Protein AF-A0A5E4NIL0-F1 (afdb_monomer)

Radius of gyration: 20.02 Å; Cα contacts (8 Å, |Δi|>4): 165; chains: 1; bounding box: 49×44×48 Å

Nearest PDB structures (foldseek):
  5hcw-assembly6_D  TM=6.477E-01  e=1.467E+00  Thermomonospora curvata DSM 43183
  1bh5-assembly1_B  TM=5.796E-01  e=1.210E+00  Homo sapiens
  6k1b-assembly1_B  TM=5.144E-01  e=1.779E+00  Homo sapiens
  7q2a-assembly1_C  TM=4.614E-01  e=2.023E+00  Rhodococcus jostii RHA1
  3hpv-as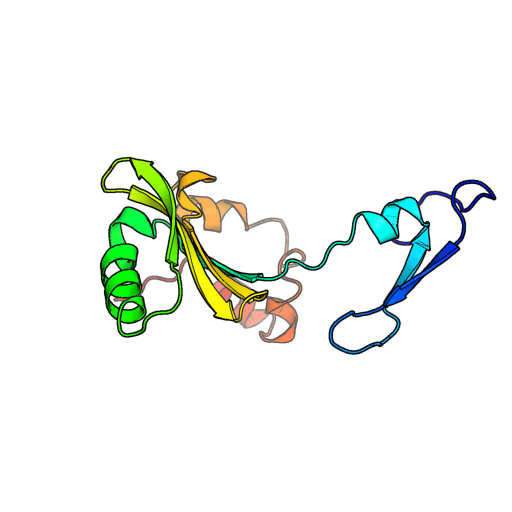sembly1_D  TM=4.562E-01  e=2.616E+00  Pseudomonas alkylphenolica

Organism: NCBI:txid506608

Solvent-accessible surface area (backbone atoms only — not comparable to full-atom values): 8692 Å² total; per-residue (Å²): 51,76,80,83,68,44,86,68,43,93,93,33,39,78,38,83,40,54,37,92,88,73,69,46,78,73,49,58,25,25,44,70,60,50,74,68,64,70,79,71,59,49,49,81,44,83,33,83,46,24,47,84,65,54,40,68,62,53,52,58,75,60,58,85,56,90,55,59,72,52,74,43,70,75,49,97,82,29,48,44,29,41,30,44,39,83,47,100,72,36,29,44,32,40,34,24,47,33,83,80,54,80,68,53,68,60,59,56,34,57,69,64,70,52,102,62,70,76,88,43,62,68,58,59,74,77,45,55,81,87,49,44,73,64,76,61,46,70,82,80,80,132

Foldseek 3Di:
DVPPPDDADPVFHWDFAADPVPRHTDDIDTPVVNVVPDDALEAEDEDAQCLPPPVVVVVVVLPPDPFDKDFAAPDPRGTQKIWTAPDPRHIYIYGHCCVVVVDDPQVVLVVCDDPDPVVVVVVVVPDDPVCSVVVSGDDDDD

Structure (mmCIF, N/CA/C/O backbone):
data_AF-A0A5E4NIL0-F1
#
_entry.id   AF-A0A5E4NIL0-F1
#
loop_
_atom_site.group_PDB
_atom_site.id
_atom_site.type_symbol
_atom_site.label_atom_id
_atom_site.label_alt_id
_atom_site.label_comp_id
_atom_site.label_asym_id
_atom_site.label_entity_id
_atom_site.label_seq_id
_atom_site.pdbx_PDB_ins_code
_atom_site.Cartn_x
_atom_site.Cartn_y
_atom_site.Cartn_z
_atom_site.occupancy
_atom_site.B_iso_or_equiv
_atom_site.auth_seq_id
_atom_site.auth_comp_id
_atom_site.auth_asym_id
_atom_site.auth_atom_id
_atom_site.pdbx_PDB_model_num
ATOM 1 N N . CYS A 1 1 ? 12.660 6.515 -21.975 1.00 94.75 1 CYS A N 1
ATOM 2 C CA . CYS A 1 1 ? 12.108 5.740 -20.840 1.00 94.75 1 CYS A CA 1
ATOM 3 C C . CYS A 1 1 ? 10.761 6.324 -20.418 1.00 94.75 1 CYS A C 1
ATOM 5 O O . CYS A 1 1 ? 10.697 7.517 -20.140 1.00 94.75 1 CYS A O 1
ATOM 7 N N . ASN A 1 2 ? 9.697 5.513 -20.350 1.00 92.50 2 ASN A N 1
ATOM 8 C CA . ASN A 1 2 ? 8.352 6.016 -20.028 1.00 92.50 2 ASN A CA 1
ATOM 9 C C . ASN A 1 2 ? 8.208 6.541 -18.586 1.00 92.50 2 ASN A C 1
ATOM 11 O O . ASN A 1 2 ? 7.388 7.434 -18.360 1.00 92.50 2 ASN A O 1
ATOM 15 N N . LEU A 1 3 ? 9.036 6.055 -17.650 1.00 93.19 3 LEU A N 1
ATOM 16 C CA . LEU A 1 3 ? 9.008 6.437 -16.235 1.00 93.19 3 LEU A CA 1
ATOM 17 C C . LEU A 1 3 ? 9.842 7.697 -15.941 1.00 93.19 3 LEU A C 1
ATOM 19 O O . LEU A 1 3 ? 9.282 8.731 -15.600 1.00 93.19 3 LEU A O 1
ATOM 23 N N . CYS A 1 4 ? 11.168 7.646 -16.116 1.00 94.62 4 CYS A N 1
ATOM 24 C CA . CYS A 1 4 ? 12.057 8.771 -15.780 1.00 94.62 4 CYS A CA 1
ATOM 25 C C . CYS A 1 4 ? 12.176 9.844 -16.872 1.00 94.62 4 CYS A C 1
ATOM 27 O O . CYS A 1 4 ? 12.920 10.803 -16.697 1.00 94.62 4 CYS A O 1
ATOM 29 N N . LYS A 1 5 ? 11.518 9.654 -18.023 1.00 95.00 5 LYS A N 1
ATOM 30 C CA . LYS A 1 5 ? 11.589 10.529 -19.210 1.00 95.00 5 LYS A CA 1
ATOM 31 C C . LYS A 1 5 ? 12.986 10.698 -19.837 1.00 95.00 5 LYS A C 1
ATOM 33 O O . LYS A 1 5 ? 13.104 11.367 -20.854 1.00 95.00 5 LYS A O 1
ATOM 38 N N . GLY A 1 6 ? 14.020 10.033 -19.317 1.00 93.94 6 GLY A N 1
ATOM 39 C CA . GLY A 1 6 ? 15.366 10.021 -19.897 1.00 93.94 6 GLY A CA 1
ATOM 40 C C . GLY A 1 6 ? 15.501 9.158 -21.160 1.00 93.94 6 GLY A C 1
ATOM 41 O O . GLY A 1 6 ? 14.676 8.270 -21.420 1.00 93.94 6 GLY A O 1
ATOM 42 N N . GLY A 1 7 ? 16.566 9.410 -21.928 1.00 95.00 7 GLY A N 1
ATOM 43 C CA . GLY A 1 7 ? 16.954 8.627 -23.107 1.00 95.00 7 GLY A CA 1
ATOM 44 C C . GLY A 1 7 ? 17.462 7.219 -22.769 1.00 95.00 7 GLY A C 1
ATOM 45 O O . GLY A 1 7 ? 17.700 6.887 -21.608 1.00 95.00 7 GLY A O 1
ATOM 46 N N . PHE A 1 8 ? 17.608 6.380 -23.795 1.00 97.06 8 PHE A N 1
ATOM 47 C CA . PHE A 1 8 ? 18.221 5.053 -23.680 1.00 97.06 8 PHE A CA 1
ATOM 48 C C . PHE A 1 8 ? 19.682 5.119 -24.127 1.00 97.06 8 PHE A C 1
ATOM 50 O O . PHE A 1 8 ? 20.000 5.841 -25.068 1.00 97.06 8 PHE A O 1
ATOM 57 N N . SER A 1 9 ? 20.560 4.359 -23.477 1.00 96.31 9 SER A N 1
ATOM 58 C CA . SER A 1 9 ? 21.986 4.286 -23.820 1.00 96.31 9 SER A CA 1
ATOM 59 C C . SER A 1 9 ? 22.487 2.845 -23.748 1.00 96.31 9 SER A C 1
ATOM 61 O O . SER A 1 9 ? 21.790 1.976 -23.228 1.00 96.31 9 SER A O 1
ATOM 63 N N . ALA A 1 10 ? 23.703 2.580 -24.233 1.00 96.19 10 ALA A N 1
ATOM 64 C CA . ALA A 1 10 ? 24.318 1.256 -24.109 1.00 96.19 10 ALA A CA 1
ATOM 65 C C . ALA A 1 10 ? 24.463 0.814 -22.637 1.00 96.19 10 ALA A C 1
ATOM 67 O O . ALA A 1 10 ? 24.230 -0.345 -22.317 1.00 96.19 10 ALA A O 1
ATOM 68 N N . ALA A 1 11 ? 24.767 1.754 -21.734 1.00 96.12 11 ALA A N 1
ATOM 69 C CA . ALA A 1 11 ? 24.858 1.494 -20.295 1.00 96.12 11 ALA A CA 1
ATOM 70 C C . ALA A 1 11 ? 23.485 1.331 -19.614 1.00 96.12 11 ALA A C 1
ATOM 72 O O . ALA A 1 11 ? 23.389 0.743 -18.539 1.00 96.12 11 ALA A O 1
ATOM 73 N N . ASN A 1 12 ? 22.414 1.858 -20.214 1.00 96.19 12 ASN A N 1
ATOM 74 C CA . ASN A 1 12 ? 21.058 1.764 -19.683 1.00 96.19 12 ASN A CA 1
ATOM 75 C C . ASN A 1 12 ? 20.060 1.463 -20.814 1.00 96.19 12 ASN A C 1
ATOM 77 O O . ASN A 1 12 ? 19.339 2.364 -21.275 1.00 96.19 12 ASN A O 1
ATOM 81 N N . PRO A 1 13 ? 20.056 0.210 -21.303 1.00 97.12 13 PRO A N 1
ATOM 82 C CA . PRO A 1 13 ? 19.319 -0.158 -22.499 1.00 97.12 13 PRO A CA 1
ATOM 83 C C . PRO A 1 13 ? 17.808 -0.119 -22.268 1.00 97.12 13 PRO A C 1
ATOM 85 O O . PRO A 1 13 ? 17.313 -0.119 -21.135 1.00 97.12 13 PRO A O 1
ATOM 88 N N . LYS A 1 14 ? 17.065 -0.094 -23.377 1.00 97.25 14 LYS A N 1
ATOM 89 C CA . LYS A 1 14 ? 15.611 -0.268 -23.360 1.00 97.25 14 LYS A CA 1
ATOM 90 C C . LYS A 1 14 ? 15.263 -1.705 -22.956 1.00 97.25 14 LYS A C 1
ATOM 92 O O . LYS A 1 14 ? 15.845 -2.649 -23.481 1.00 97.25 14 LYS A O 1
ATOM 97 N N . VAL A 1 15 ? 14.291 -1.857 -22.067 1.00 96.62 15 VAL A N 1
ATOM 98 C CA . VAL A 1 15 ? 13.757 -3.142 -21.602 1.00 96.62 15 VAL A CA 1
ATOM 99 C C . VAL A 1 15 ? 12.228 -3.118 -21.630 1.00 96.62 15 VAL A C 1
ATOM 101 O O . VAL A 1 15 ? 11.606 -2.054 -21.528 1.00 96.62 15 VAL A O 1
ATOM 104 N N . ALA A 1 16 ? 11.625 -4.291 -21.813 1.00 95.81 16 ALA A N 1
ATOM 105 C CA . ALA A 1 16 ? 10.179 -4.472 -21.824 1.00 95.81 16 ALA A CA 1
ATOM 106 C C . ALA A 1 16 ? 9.677 -4.797 -20.407 1.00 95.81 16 ALA A C 1
ATOM 108 O O . ALA A 1 16 ? 9.832 -5.922 -19.935 1.00 95.81 16 ALA A O 1
ATOM 109 N N . ASP A 1 17 ? 9.077 -3.807 -19.742 1.00 95.06 17 ASP A N 1
ATOM 110 C CA . ASP A 1 17 ? 8.385 -4.007 -18.465 1.00 95.06 17 ASP A CA 1
ATOM 111 C C . ASP A 1 17 ? 7.108 -4.822 -18.701 1.00 95.06 17 ASP A C 1
ATOM 113 O O . ASP A 1 17 ? 6.356 -4.572 -19.653 1.00 95.06 17 ASP A O 1
ATOM 117 N N . HIS A 1 18 ? 6.852 -5.791 -17.830 1.00 92.69 18 HIS A N 1
ATOM 118 C CA . HIS A 1 18 ? 5.696 -6.673 -17.917 1.00 92.69 18 HIS A CA 1
ATOM 119 C C . HIS A 1 18 ? 5.113 -6.953 -16.533 1.00 92.69 18 HIS A C 1
ATOM 121 O O . HIS A 1 18 ? 5.754 -6.822 -15.495 1.00 92.69 18 HIS A O 1
ATOM 127 N N . SER A 1 19 ? 3.842 -7.332 -16.509 1.00 88.19 19 SER A N 1
ATOM 128 C CA . SER A 1 19 ? 3.163 -7.700 -15.276 1.00 88.19 19 SER A CA 1
ATOM 129 C C . SER A 1 19 ? 3.628 -9.062 -14.778 1.00 88.19 19 SER A C 1
ATOM 131 O O . SER A 1 19 ? 3.348 -10.061 -15.428 1.00 88.19 19 SER A O 1
ATOM 133 N N . HIS A 1 20 ? 4.231 -9.133 -13.591 1.00 84.06 20 HIS A N 1
ATOM 134 C CA . HIS A 1 20 ? 4.616 -10.419 -12.987 1.00 84.06 20 HIS A CA 1
ATOM 135 C C . HIS A 1 20 ? 3.410 -11.306 -12.622 1.00 84.06 20 HIS A C 1
ATOM 137 O O . HIS A 1 20 ? 3.566 -12.507 -12.455 1.00 84.06 20 HIS A O 1
ATOM 143 N N . LEU A 1 21 ? 2.201 -10.732 -12.536 1.00 81.19 21 LEU A N 1
ATOM 144 C CA . LEU A 1 21 ? 0.969 -11.488 -12.280 1.00 81.19 21 LEU A CA 1
ATOM 145 C C . LEU A 1 21 ? 0.300 -12.019 -13.555 1.00 81.19 21 LEU A C 1
ATOM 147 O O . LEU A 1 21 ? -0.384 -13.031 -13.505 1.00 81.19 21 LEU A O 1
ATOM 151 N N . SER A 1 22 ? 0.435 -11.327 -14.691 1.00 89.12 22 SER A N 1
ATOM 152 C CA . SER A 1 22 ? -0.327 -11.652 -15.914 1.00 89.12 22 SER A CA 1
ATOM 153 C C . SER A 1 22 ? 0.527 -11.860 -17.161 1.00 89.12 22 SER A C 1
ATOM 155 O O . SER A 1 22 ? -0.017 -12.122 -18.229 1.00 89.12 22 SER A O 1
ATOM 157 N N . GLY A 1 23 ? 1.843 -11.670 -17.071 1.00 90.06 23 GLY A N 1
ATOM 158 C CA . GLY A 1 23 ? 2.793 -11.742 -18.185 1.00 90.06 23 GLY A CA 1
ATOM 159 C C . GLY A 1 23 ? 2.666 -10.623 -19.226 1.00 90.06 23 GLY A C 1
ATOM 160 O O . GLY A 1 23 ? 3.536 -10.475 -20.078 1.00 90.06 23 GLY A O 1
ATOM 161 N N . LYS A 1 24 ? 1.603 -9.809 -19.183 1.00 95.81 24 LYS A N 1
ATOM 162 C CA . LYS A 1 24 ? 1.327 -8.798 -20.212 1.00 95.81 24 LYS A CA 1
ATOM 163 C C . LYS A 1 24 ? 2.346 -7.663 -20.175 1.00 95.81 24 LYS A C 1
ATOM 165 O O . LYS A 1 24 ? 2.648 -7.132 -19.103 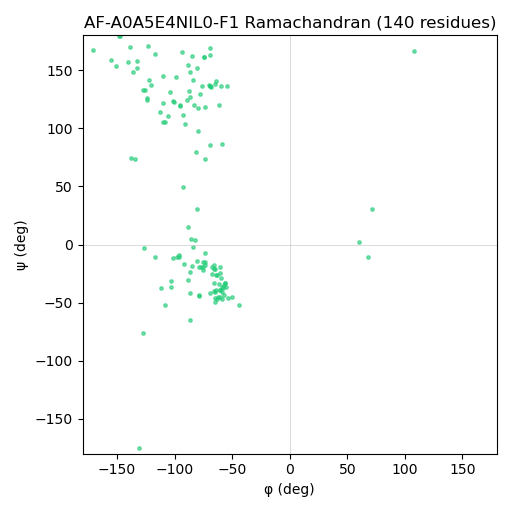1.00 95.81 24 LYS A O 1
ATOM 170 N N . PHE A 1 25 ? 2.804 -7.254 -21.357 1.00 95.38 25 PHE A N 1
ATOM 171 C CA . PHE A 1 25 ? 3.601 -6.045 -21.546 1.00 95.38 25 PHE A CA 1
ATOM 172 C C . PHE A 1 25 ? 2.875 -4.824 -20.971 1.00 95.38 25 PHE A C 1
ATOM 174 O O . PHE A 1 25 ? 1.671 -4.655 -21.171 1.00 95.38 25 PHE A O 1
ATOM 181 N N . ARG A 1 26 ? 3.617 -3.972 -20.263 1.00 93.50 26 ARG A N 1
ATOM 182 C CA . ARG A 1 26 ? 3.106 -2.733 -19.670 1.00 93.50 26 ARG A CA 1
ATOM 183 C C . ARG A 1 26 ? 3.637 -1.512 -20.405 1.00 93.50 26 ARG A C 1
ATOM 185 O O . ARG A 1 26 ? 2.860 -0.639 -20.781 1.00 93.50 26 ARG A O 1
ATOM 192 N N . GLN A 1 27 ? 4.955 -1.431 -20.582 1.00 94.88 27 GLN A N 1
ATOM 193 C CA . GLN A 1 27 ? 5.626 -0.252 -21.133 1.00 94.88 27 GLN A CA 1
ATOM 194 C C . GLN A 1 27 ? 7.109 -0.512 -21.436 1.00 94.88 27 GLN A C 1
ATOM 196 O O . GLN A 1 27 ? 7.705 -1.488 -20.988 1.00 94.88 27 GLN A O 1
ATOM 201 N N . THR A 1 28 ? 7.738 0.407 -22.171 1.00 96.31 28 THR A N 1
ATOM 202 C CA . THR A 1 28 ? 9.186 0.385 -22.414 1.00 96.31 28 THR A CA 1
ATOM 203 C C . THR A 1 28 ? 9.915 1.274 -21.407 1.00 96.31 28 THR A C 1
ATOM 205 O O . THR A 1 28 ? 9.723 2.497 -21.364 1.00 96.31 28 THR A O 1
ATOM 208 N N . LEU A 1 29 ? 10.800 0.672 -20.616 1.00 97.19 29 LEU A N 1
ATOM 209 C CA . LEU A 1 29 ? 11.591 1.352 -19.590 1.00 97.19 29 LEU A CA 1
ATOM 210 C C . LEU A 1 29 ? 13.081 1.263 -19.892 1.00 97.19 29 LEU A C 1
ATOM 212 O O . LEU A 1 29 ? 13.509 0.497 -20.749 1.00 97.19 29 LEU A O 1
ATOM 216 N N . CYS A 1 30 ? 13.880 2.099 -19.233 1.00 97.38 30 CYS A N 1
ATOM 217 C CA . CYS A 1 30 ? 15.314 1.851 -19.158 1.00 97.38 30 CYS A CA 1
ATOM 218 C C . CYS A 1 30 ? 15.577 0.809 -18.065 1.00 97.38 30 CYS A C 1
ATOM 220 O O . CYS A 1 30 ? 14.803 0.716 -17.105 1.00 97.38 30 CYS A O 1
ATOM 222 N N . ASN A 1 31 ? 16.654 0.040 -18.205 1.00 96.44 31 ASN A N 1
ATOM 223 C CA . ASN A 1 31 ? 16.997 -1.044 -17.287 1.00 96.44 31 ASN A CA 1
ATOM 224 C C . ASN A 1 31 ? 16.981 -0.605 -15.810 1.00 96.44 31 ASN A C 1
ATOM 226 O O . ASN A 1 31 ? 16.348 -1.245 -14.974 1.00 96.44 31 ASN A O 1
ATOM 230 N N . THR A 1 32 ? 17.571 0.553 -15.491 1.00 96.50 32 THR A N 1
ATOM 231 C CA . THR A 1 32 ? 17.577 1.097 -14.120 1.00 96.50 32 THR A CA 1
ATOM 232 C C . THR A 1 32 ? 16.172 1.338 -13.564 1.00 96.50 32 THR A C 1
ATOM 234 O O . THR A 1 32 ? 15.926 1.079 -12.390 1.00 96.50 32 THR A O 1
ATOM 237 N N . CYS A 1 33 ? 15.247 1.863 -14.374 1.00 95.50 33 CYS A N 1
ATOM 238 C CA . CYS A 1 33 ? 13.870 2.088 -13.931 1.00 95.50 33 CYS A CA 1
ATOM 239 C C . CYS A 1 33 ? 13.129 0.770 -13.723 1.00 95.50 33 CYS A C 1
ATOM 241 O O . CYS A 1 33 ? 12.425 0.640 -12.731 1.00 95.50 33 CYS A O 1
ATOM 243 N N . ASN A 1 34 ? 13.310 -0.193 -14.628 1.00 94.88 34 ASN A N 1
ATOM 244 C CA . ASN A 1 34 ? 12.669 -1.501 -14.537 1.00 94.88 34 ASN A CA 1
ATOM 245 C C . ASN A 1 34 ? 13.073 -2.243 -13.257 1.00 94.88 34 ASN A C 1
ATOM 247 O O . ASN A 1 34 ? 12.213 -2.718 -12.531 1.00 94.88 34 ASN A O 1
ATOM 251 N N . LEU A 1 35 ? 14.367 -2.252 -12.923 1.00 92.75 35 LEU A N 1
ATOM 252 C CA . LEU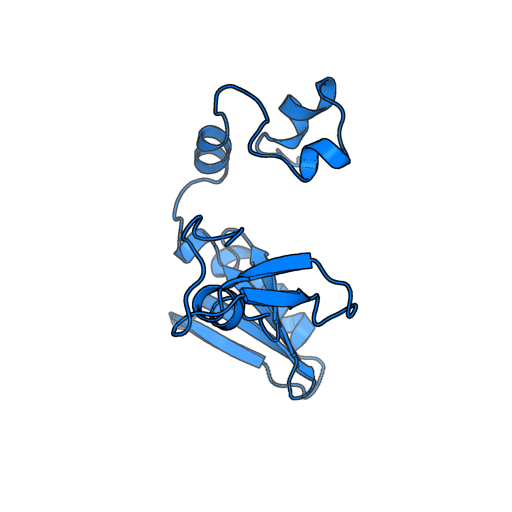 A 1 35 ? 14.878 -2.899 -11.706 1.00 92.75 35 LEU A CA 1
ATOM 253 C C . LEU A 1 35 ? 14.351 -2.273 -10.404 1.00 92.75 35 LEU A C 1
ATOM 255 O O . LEU A 1 35 ? 14.280 -2.948 -9.380 1.00 92.75 35 LEU A O 1
ATOM 259 N N . LYS A 1 36 ? 13.978 -0.987 -10.430 1.00 92.75 36 LYS A N 1
ATOM 260 C CA . LYS A 1 36 ? 13.366 -0.298 -9.282 1.00 92.75 36 LYS A CA 1
ATOM 261 C C . LYS A 1 36 ? 11.881 -0.623 -9.112 1.00 92.75 36 LYS A C 1
ATOM 263 O O . LYS A 1 36 ? 11.343 -0.393 -8.033 1.00 92.75 36 LYS A O 1
ATOM 268 N N . LEU A 1 37 ? 11.210 -1.122 -10.151 1.00 89.38 37 LEU A N 1
ATOM 269 C CA . LEU A 1 37 ? 9.812 -1.537 -10.076 1.00 89.38 37 LEU A CA 1
ATOM 270 C C . LEU A 1 37 ? 9.729 -2.942 -9.483 1.00 89.38 37 LEU A C 1
ATOM 272 O O . LEU A 1 37 ? 9.588 -3.934 -10.190 1.00 89.38 37 LEU A O 1
ATOM 276 N N . GLN A 1 38 ? 9.829 -3.017 -8.160 1.00 84.75 38 GLN A N 1
ATOM 277 C CA . GLN A 1 38 ? 9.635 -4.263 -7.432 1.00 84.75 38 GLN A CA 1
ATOM 278 C C . GLN A 1 38 ? 8.156 -4.449 -7.104 1.00 84.75 38 GLN A C 1
ATOM 280 O O . GLN A 1 38 ? 7.4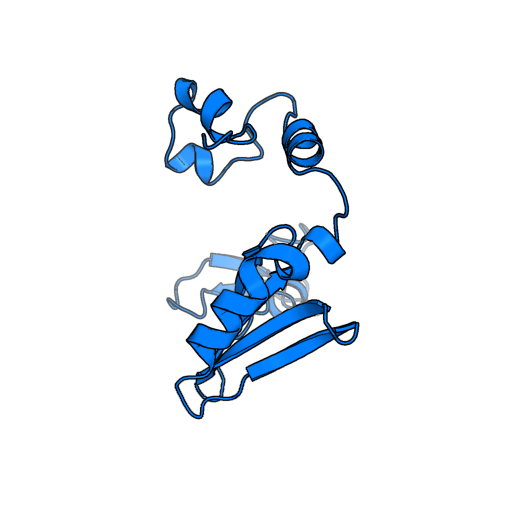89 -3.533 -6.618 1.00 84.75 38 GLN A O 1
ATOM 285 N N . VAL A 1 39 ? 7.643 -5.645 -7.383 1.00 83.12 39 VAL A N 1
ATOM 286 C CA . VAL A 1 39 ? 6.318 -6.052 -6.917 1.00 83.12 39 VAL A CA 1
ATOM 287 C C . VAL A 1 39 ? 6.491 -6.548 -5.482 1.00 83.12 39 VAL A C 1
ATOM 289 O O . VAL A 1 39 ? 7.273 -7.475 -5.278 1.00 83.12 39 VAL A O 1
ATOM 292 N N . PRO A 1 40 ? 5.822 -5.942 -4.487 1.00 86.19 40 PRO A N 1
ATOM 293 C CA . PRO A 1 40 ? 5.900 -6.433 -3.122 1.00 86.19 40 PRO A CA 1
ATOM 294 C C . PRO A 1 40 ? 5.302 -7.838 -3.040 1.00 86.19 40 PRO A C 1
ATOM 296 O O . PRO A 1 40 ? 4.248 -8.107 -3.614 1.00 86.19 40 PRO A O 1
ATOM 299 N N . GLU A 1 41 ? 5.929 -8.710 -2.259 1.00 88.94 41 GLU A N 1
ATOM 300 C CA . GLU A 1 41 ? 5.418 -10.056 -1.966 1.00 88.94 41 GLU A CA 1
ATOM 301 C C . GLU A 1 41 ? 4.333 -10.030 -0.869 1.00 88.94 41 GLU A C 1
ATOM 303 O O . GLU A 1 41 ? 4.177 -10.943 -0.061 1.00 88.94 41 GLU A O 1
ATOM 308 N N . PHE A 1 42 ? 3.586 -8.929 -0.796 1.00 92.94 42 PHE A N 1
ATOM 309 C CA . PHE A 1 42 ? 2.501 -8.765 0.154 1.00 92.94 42 PHE A CA 1
ATOM 310 C C . PHE A 1 42 ? 1.415 -7.838 -0.379 1.00 92.94 42 PHE A C 1
ATOM 312 O O . PHE A 1 42 ? 1.677 -6.931 -1.173 1.00 92.94 42 PHE A O 1
ATOM 319 N N . VAL A 1 43 ? 0.193 -8.030 0.114 1.00 92.94 43 VAL A N 1
ATOM 320 C CA . VAL A 1 43 ? -0.916 -7.094 -0.106 1.00 92.94 43 VAL A CA 1
ATOM 321 C C . VAL A 1 43 ? -1.004 -6.136 1.082 1.00 92.94 43 VAL A C 1
ATOM 323 O O . VAL A 1 43 ? -1.188 -6.597 2.212 1.00 92.94 43 VAL A O 1
ATOM 326 N N . PRO A 1 44 ? -0.861 -4.814 0.872 1.00 94.62 44 PRO A N 1
ATOM 327 C CA . PRO A 1 44 ? -1.057 -3.838 1.932 1.00 94.62 44 PRO A CA 1
ATOM 328 C C . PRO A 1 44 ? -2.548 -3.597 2.197 1.00 94.62 44 PRO A C 1
ATOM 330 O O . PRO A 1 44 ? -3.308 -3.258 1.290 1.00 94.62 44 PRO A O 1
ATOM 333 N N . CYS A 1 45 ? -2.941 -3.684 3.462 1.00 95.56 45 CYS A N 1
ATOM 334 C CA . CYS A 1 45 ? -4.240 -3.275 3.978 1.00 95.56 45 CYS A CA 1
ATOM 335 C C . CYS A 1 45 ? -4.050 -2.030 4.847 1.00 95.56 45 CYS A C 1
ATOM 337 O O . CYS A 1 45 ? -3.527 -2.098 5.961 1.00 95.56 45 CYS A O 1
ATOM 339 N N . PHE A 1 46 ? -4.440 -0.872 4.322 1.00 94.88 46 PHE A N 1
ATOM 340 C CA . PHE A 1 46 ? -4.266 0.403 5.009 1.00 94.88 46 PHE A CA 1
ATOM 341 C C . PHE A 1 46 ? -5.468 0.714 5.892 1.00 94.88 46 PHE A C 1
ATOM 343 O O . PHE A 1 46 ? -6.594 0.796 5.409 1.00 94.88 46 PHE A O 1
ATOM 350 N N . PHE A 1 47 ? -5.203 0.953 7.170 1.00 94.81 47 PHE A N 1
ATOM 351 C CA . PHE A 1 47 ? -6.196 1.371 8.149 1.00 94.81 47 PHE A CA 1
ATOM 352 C C . PHE A 1 47 ? -5.763 2.705 8.753 1.00 94.81 47 PHE A C 1
ATOM 354 O O . PHE A 1 47 ? -4.572 2.953 8.973 1.00 94.81 47 PHE A O 1
ATOM 361 N N . TYR A 1 48 ? -6.719 3.596 8.997 1.00 92.94 48 TYR A N 1
ATOM 362 C CA . TYR A 1 48 ? -6.448 4.862 9.665 1.00 92.94 48 TYR A CA 1
ATOM 363 C C . TYR A 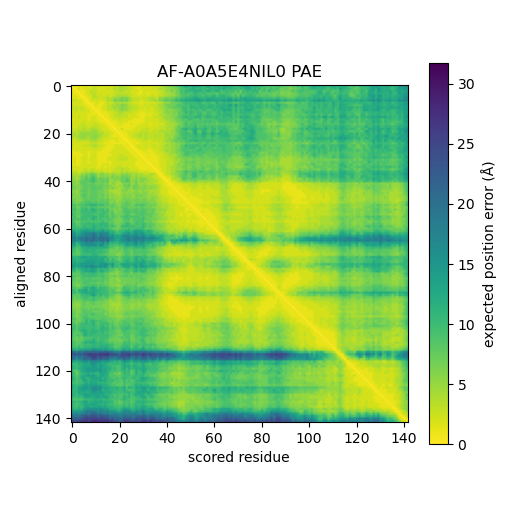1 48 ? -6.669 4.707 11.164 1.00 92.94 48 TYR A C 1
ATOM 365 O O . TYR A 1 48 ? -7.808 4.582 11.597 1.00 92.94 48 TYR A O 1
ATOM 373 N N . ASN A 1 49 ? -5.590 4.766 11.948 1.00 93.56 49 ASN A N 1
ATOM 374 C CA . ASN A 1 49 ? -5.606 4.612 13.403 1.00 93.56 49 ASN A CA 1
ATOM 375 C C . ASN A 1 49 ? -5.876 3.175 13.891 1.00 93.56 49 ASN A C 1
ATOM 377 O O . ASN A 1 49 ? -6.417 2.973 14.978 1.00 93.56 49 ASN A O 1
ATOM 381 N N . LEU A 1 50 ? -5.442 2.192 13.096 1.00 95.06 50 LEU A N 1
ATOM 382 C CA . LEU A 1 50 ? -5.611 0.747 13.305 1.00 95.06 50 LEU A CA 1
ATOM 383 C C . LEU A 1 50 ? -5.338 0.307 14.745 1.00 95.06 50 LEU A C 1
ATOM 385 O O . LEU A 1 50 ? -6.160 -0.346 15.379 1.00 95.06 50 LEU A O 1
ATOM 389 N N . SER A 1 51 ? -4.176 0.689 15.270 1.00 92.31 51 SER A N 1
ATOM 390 C CA . SER A 1 51 ? -3.652 0.174 16.537 1.00 92.31 51 SER A CA 1
ATOM 391 C C . SER A 1 51 ? -4.460 0.604 17.754 1.00 92.31 51 SER A C 1
ATOM 393 O O . SER A 1 51 ? -4.345 -0.016 18.799 1.00 92.31 51 SER A O 1
ATOM 395 N N . ASN A 1 52 ? -5.264 1.664 17.632 1.00 92.44 52 ASN A N 1
ATOM 396 C CA . ASN A 1 52 ? -6.119 2.142 18.716 1.00 92.44 52 ASN A CA 1
ATOM 397 C C . ASN A 1 52 ? -7.576 1.652 18.593 1.00 92.44 52 ASN A C 1
ATOM 399 O O . ASN A 1 52 ? -8.340 1.867 19.526 1.00 92.44 52 ASN A O 1
ATOM 403 N N . TYR A 1 53 ? -7.973 1.060 17.459 1.00 91.75 53 TYR A N 1
ATOM 404 C CA . TYR A 1 53 ? -9.364 0.689 17.176 1.00 91.75 53 TYR A CA 1
ATOM 405 C C . TYR A 1 53 ? -9.459 -0.778 16.766 1.00 91.75 53 TYR A C 1
ATOM 407 O O . TYR A 1 53 ? -9.823 -1.611 17.582 1.00 91.75 53 TYR A O 1
ATOM 415 N N . ASP A 1 54 ? -9.082 -1.120 15.537 1.00 93.38 54 ASP A N 1
ATOM 416 C CA . ASP A 1 54 ? -9.426 -2.422 14.952 1.00 93.38 54 ASP A CA 1
ATOM 417 C C . ASP A 1 54 ? -8.372 -3.518 15.180 1.00 93.38 54 ASP A C 1
ATOM 419 O O . ASP A 1 54 ? -8.666 -4.702 15.021 1.00 93.38 54 ASP A O 1
ATOM 423 N N . ALA A 1 55 ? -7.136 -3.155 15.549 1.00 92.19 55 ALA A N 1
ATOM 424 C CA . ALA A 1 55 ? -6.015 -4.099 15.589 1.00 92.19 55 ALA A CA 1
ATOM 425 C C . ALA A 1 55 ? -6.270 -5.311 16.492 1.00 92.19 55 ALA A C 1
ATOM 427 O O . ALA A 1 55 ? -5.972 -6.432 16.095 1.00 92.19 55 ALA A O 1
ATOM 428 N N . HIS A 1 56 ? -6.829 -5.099 17.684 1.00 88.75 56 HIS A N 1
ATOM 429 C CA . HIS A 1 56 ? -7.065 -6.174 18.648 1.00 88.75 56 HIS A CA 1
ATOM 430 C C . HIS A 1 56 ? -8.095 -7.195 18.145 1.00 88.75 56 HIS A C 1
ATOM 432 O O . HIS A 1 56 ? -7.873 -8.394 18.290 1.00 88.75 56 HIS A O 1
ATOM 438 N N . PHE A 1 57 ? -9.164 -6.736 17.483 1.00 91.12 57 PHE A N 1
ATOM 439 C CA . PHE A 1 57 ? -10.136 -7.619 16.839 1.00 91.12 57 PHE A CA 1
ATOM 440 C C . PHE A 1 57 ? -9.498 -8.396 15.689 1.00 91.12 57 PHE A C 1
ATOM 442 O O . PHE A 1 57 ? -9.599 -9.616 15.634 1.00 91.12 57 PHE A O 1
ATOM 449 N N . ILE A 1 58 ? -8.785 -7.702 14.797 1.00 92.19 58 ILE A N 1
ATOM 450 C CA . ILE A 1 58 ? -8.185 -8.332 13.618 1.00 92.19 58 ILE A CA 1
ATOM 451 C C . ILE A 1 58 ? -7.132 -9.365 14.031 1.00 92.19 58 ILE A C 1
ATOM 453 O O . ILE A 1 58 ? -7.137 -10.475 13.517 1.00 92.19 58 ILE A O 1
ATOM 457 N N . VAL A 1 59 ? -6.228 -9.028 14.953 1.00 88.44 59 VAL A N 1
ATOM 458 C CA . VAL A 1 59 ? -5.160 -9.945 15.378 1.00 88.44 59 VAL A CA 1
ATOM 459 C C . VAL A 1 59 ? -5.734 -11.187 16.057 1.00 88.44 59 VAL A C 1
ATOM 461 O O . VAL A 1 59 ? -5.243 -12.283 15.789 1.00 88.44 59 VAL A O 1
ATOM 464 N N . ASN A 1 60 ? -6.788 -11.042 16.868 1.00 88.06 60 ASN A N 1
ATOM 465 C CA . ASN A 1 60 ? -7.473 -12.179 17.484 1.00 88.06 60 ASN A CA 1
ATOM 466 C C . ASN A 1 60 ? -8.021 -13.146 16.423 1.00 88.06 60 ASN A C 1
ATOM 468 O O . ASN A 1 60 ? -7.742 -14.342 16.466 1.00 88.06 60 ASN A O 1
ATOM 472 N N . GLU A 1 61 ? -8.696 -12.609 15.404 1.00 89.56 61 GLU A N 1
ATOM 473 C CA . GLU A 1 61 ? -9.245 -13.395 14.293 1.00 89.56 61 GLU A CA 1
ATOM 474 C C . GLU A 1 61 ? -8.188 -13.894 13.301 1.00 89.56 61 GLU A C 1
ATOM 476 O O . GLU A 1 61 ? -8.502 -14.671 12.409 1.00 89.56 61 GLU A O 1
ATOM 481 N N . LEU A 1 62 ? -6.929 -13.474 13.411 1.00 88.00 62 LEU A N 1
ATOM 482 C CA . LEU A 1 62 ? -5.824 -14.031 12.625 1.00 88.00 62 LEU A CA 1
ATOM 483 C C . LEU A 1 62 ? -5.051 -15.110 13.392 1.00 88.00 62 LEU A C 1
ATOM 485 O O . LEU A 1 62 ? -4.217 -15.796 12.799 1.00 88.00 62 LEU A O 1
ATOM 489 N N . GLY A 1 63 ? -5.299 -15.261 14.694 1.00 83.19 63 GLY A N 1
ATOM 490 C CA . GLY A 1 63 ? -4.596 -16.188 15.580 1.00 83.19 63 GLY A CA 1
ATOM 491 C C . GLY A 1 63 ? -5.151 -17.615 15.613 1.00 83.19 63 GLY A C 1
ATOM 492 O O . GLY A 1 63 ? -4.668 -18.412 16.411 1.00 83.19 63 GLY A O 1
ATOM 493 N N . TYR A 1 64 ? -6.150 -17.960 14.791 1.00 82.88 64 TYR A N 1
ATOM 494 C CA . TYR A 1 64 ? -6.794 -19.286 14.831 1.00 82.88 64 TYR A CA 1
ATOM 495 C C . TYR A 1 64 ? -5.962 -20.418 14.210 1.00 82.88 64 TYR A C 1
ATOM 497 O O . TYR A 1 64 ? -6.282 -21.589 14.413 1.00 82.88 64 TYR A O 1
ATOM 505 N N . ASP A 1 65 ? -4.924 -20.097 13.437 1.00 82.19 65 ASP A N 1
ATOM 506 C CA . ASP A 1 65 ? -4.049 -21.078 12.793 1.00 82.19 65 ASP A CA 1
ATOM 507 C C . ASP A 1 65 ? -2.570 -20.881 13.181 1.00 82.19 65 ASP A C 1
ATOM 509 O O . ASP A 1 65 ? -2.184 -19.895 13.810 1.00 82.19 65 ASP A O 1
ATOM 513 N N . ALA A 1 66 ? -1.725 -21.838 12.787 1.00 80.44 66 ALA A N 1
ATOM 514 C CA . ALA A 1 66 ? -0.293 -21.837 13.087 1.00 80.44 66 ALA A CA 1
ATOM 515 C C . ALA A 1 66 ? 0.556 -20.963 12.137 1.00 80.44 66 ALA A C 1
ATOM 517 O O . ALA A 1 66 ? 1.786 -20.974 12.232 1.00 80.44 66 ALA A O 1
ATOM 518 N N . GLN A 1 67 ? -0.049 -20.235 11.192 1.00 84.19 67 GLN A N 1
ATOM 519 C CA . GLN A 1 67 ? 0.701 -19.374 10.281 1.00 84.19 67 GLN A CA 1
ATOM 520 C C . GLN A 1 67 ? 1.264 -18.165 11.028 1.00 84.19 67 GLN A C 1
ATOM 522 O O . GLN A 1 67 ? 0.572 -17.498 11.806 1.00 84.19 67 GLN A O 1
ATOM 527 N N . MET A 1 68 ? 2.521 -17.847 10.723 1.00 87.50 68 MET A N 1
ATOM 528 C CA . MET A 1 68 ? 3.277 -16.795 11.387 1.00 87.50 68 MET A CA 1
ATOM 529 C C . MET A 1 68 ? 2.606 -15.423 11.246 1.00 87.50 68 MET A C 1
ATOM 531 O O . MET A 1 68 ? 2.188 -15.010 10.159 1.00 87.50 68 MET A O 1
ATOM 535 N N . ILE A 1 69 ? 2.580 -14.689 12.358 1.00 90.62 69 ILE A N 1
ATOM 536 C CA . ILE A 1 69 ? 2.264 -13.264 12.393 1.00 90.62 69 ILE A CA 1
ATOM 537 C C . ILE A 1 69 ? 3.547 -12.513 12.743 1.00 90.62 69 ILE A C 1
ATOM 539 O O . ILE A 1 69 ? 4.152 -12.755 13.783 1.00 90.62 69 ILE A O 1
ATOM 543 N N . SER A 1 70 ? 3.973 -11.597 11.876 1.00 92.25 70 SER A N 1
ATOM 544 C CA . SER A 1 70 ? 5.104 -10.702 12.150 1.00 92.25 70 SER A CA 1
ATOM 545 C C . SER A 1 70 ? 4.592 -9.311 12.498 1.00 92.25 70 SER A C 1
ATOM 547 O O . SER A 1 70 ? 3.789 -8.761 11.742 1.00 92.25 70 SER A O 1
ATOM 549 N N . VAL A 1 71 ? 5.082 -8.715 13.582 1.00 92.44 71 VAL A N 1
ATOM 550 C CA . VAL A 1 71 ? 4.611 -7.411 14.069 1.00 92.44 71 VAL A CA 1
ATOM 551 C C . VAL A 1 71 ? 5.759 -6.409 14.101 1.00 92.44 71 VAL A C 1
ATOM 553 O O . VAL A 1 71 ? 6.859 -6.727 14.543 1.00 92.44 71 VAL A O 1
ATOM 556 N N . ILE A 1 72 ? 5.492 -5.184 13.651 1.00 93.75 72 ILE A N 1
ATOM 557 C CA . ILE A 1 72 ? 6.352 -4.020 13.873 1.00 93.75 72 ILE A CA 1
ATOM 558 C C . ILE A 1 72 ? 5.669 -3.164 14.931 1.00 93.75 72 ILE A C 1
ATOM 560 O O . ILE A 1 72 ? 4.617 -2.576 14.671 1.00 93.75 72 ILE A O 1
ATOM 564 N N . LEU A 1 73 ? 6.257 -3.110 16.121 1.00 91.06 73 LEU A N 1
ATOM 565 C CA . LEU A 1 73 ? 5.714 -2.380 17.262 1.00 91.06 73 LEU A CA 1
ATOM 566 C C . LEU A 1 73 ? 6.160 -0.911 17.259 1.00 91.06 73 LEU A C 1
ATOM 568 O O . LEU A 1 73 ? 7.248 -0.572 16.804 1.00 91.06 73 LEU A O 1
ATOM 572 N N . ASN A 1 74 ? 5.293 -0.045 17.777 1.00 90.19 74 ASN A N 1
ATOM 573 C CA . ASN A 1 74 ? 5.584 1.338 18.161 1.00 90.19 74 ASN A CA 1
ATOM 574 C C . ASN A 1 74 ? 5.720 1.465 19.689 1.00 90.19 74 ASN A C 1
ATOM 576 O O . ASN A 1 74 ? 6.519 2.251 20.181 1.00 90.19 74 ASN A O 1
ATOM 580 N N . SER A 1 75 ? 4.906 0.715 20.429 1.00 90.31 75 SER A N 1
ATOM 581 C CA . SER A 1 75 ? 4.966 0.534 21.883 1.00 90.31 75 SER A CA 1
ATOM 582 C C . SER A 1 75 ? 4.475 -0.877 22.220 1.00 90.31 75 SER A C 1
ATOM 584 O O . SER A 1 75 ? 4.072 -1.606 21.314 1.00 90.31 75 SER A O 1
ATOM 586 N N . GLU A 1 76 ? 4.456 -1.250 23.501 1.00 84.50 76 GLU A N 1
ATOM 587 C CA . GLU A 1 76 ? 3.983 -2.573 23.949 1.00 84.50 76 GLU A CA 1
ATOM 588 C C . GLU A 1 76 ? 2.554 -2.887 23.478 1.00 84.50 76 GLU A C 1
ATOM 590 O O . GLU A 1 76 ? 2.262 -4.008 23.077 1.00 84.50 76 GLU A O 1
ATOM 595 N N . GLU A 1 77 ? 1.686 -1.874 23.436 1.00 82.00 77 GLU A N 1
ATOM 596 C CA . GLU A 1 77 ? 0.278 -2.031 23.048 1.00 82.00 77 GLU A CA 1
ATOM 597 C C . GLU A 1 77 ? -0.040 -1.595 21.609 1.00 82.00 77 GLU A C 1
ATOM 599 O O . GLU A 1 77 ? -1.144 -1.824 21.121 1.00 82.00 77 GLU A O 1
ATOM 604 N N . LYS A 1 78 ? 0.881 -0.910 20.914 1.00 88.50 78 LYS A N 1
ATOM 605 C CA . LYS A 1 78 ? 0.579 -0.277 19.617 1.00 88.50 78 LYS A CA 1
ATOM 606 C C . LYS A 1 78 ? 1.525 -0.764 18.543 1.00 88.50 78 LYS A C 1
ATOM 608 O O . LYS A 1 78 ? 2.732 -0.563 18.641 1.00 88.50 78 LYS A O 1
ATOM 613 N N . CYS A 1 79 ? 0.975 -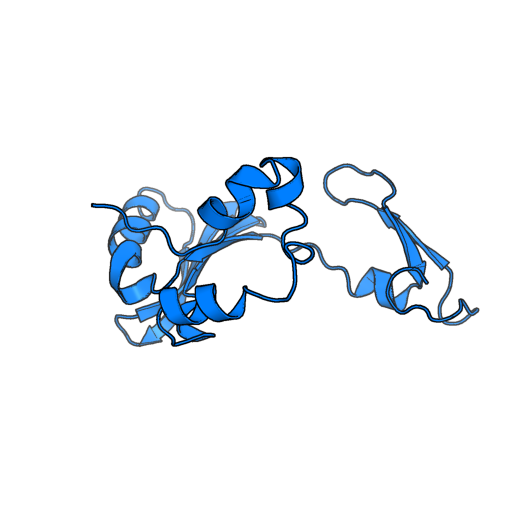1.303 17.461 1.00 90.88 79 CYS A N 1
ATOM 614 C CA . CYS A 1 79 ? 1.729 -1.646 16.260 1.00 90.88 79 CYS A CA 1
ATOM 615 C C . CYS A 1 79 ? 1.828 -0.470 15.270 1.00 90.88 79 CYS A C 1
ATOM 617 O O . CYS A 1 79 ? 0.980 0.418 15.236 1.00 90.88 79 CYS A O 1
ATOM 619 N N . ILE A 1 80 ? 2.864 -0.458 14.437 1.00 94.25 80 ILE A N 1
ATOM 620 C CA . ILE A 1 80 ? 2.906 0.306 13.180 1.00 94.25 80 ILE A CA 1
ATOM 621 C C . ILE A 1 80 ? 2.297 -0.543 12.063 1.00 94.25 80 ILE A C 1
ATOM 623 O O . ILE A 1 80 ? 1.542 -0.051 11.226 1.00 94.25 80 ILE A O 1
ATOM 627 N N . SER A 1 81 ? 2.625 -1.834 12.057 1.00 95.62 81 SER A N 1
ATOM 628 C CA . SER A 1 81 ? 2.039 -2.810 11.146 1.00 95.62 81 SER A CA 1
ATOM 629 C C . SER A 1 81 ? 2.115 -4.215 11.727 1.00 95.62 81 SER A C 1
ATOM 631 O O . SER A 1 81 ? 2.967 -4.497 12.570 1.00 95.62 81 SER A O 1
ATOM 633 N N . PHE A 1 82 ? 1.260 -5.104 11.240 1.00 94.75 82 PHE A N 1
ATOM 634 C CA . PHE A 1 82 ? 1.394 -6.544 11.432 1.00 94.75 82 PHE A CA 1
ATOM 635 C C . PHE A 1 82 ? 1.102 -7.260 10.115 1.00 94.75 82 PHE A C 1
ATOM 637 O O . PHE A 1 82 ? 0.347 -6.765 9.281 1.00 94.75 82 PHE A O 1
ATOM 644 N N . SER A 1 83 ? 1.748 -8.399 9.888 1.00 95.25 83 SER A N 1
ATOM 645 C CA . SER A 1 83 ? 1.579 -9.191 8.667 1.00 95.25 83 SER A CA 1
ATOM 646 C C . SER A 1 83 ? 1.207 -10.622 9.009 1.00 95.25 83 SER A C 1
ATOM 648 O O . SER A 1 83 ? 1.866 -11.227 9.852 1.00 95.25 83 SER A O 1
ATOM 650 N N . LYS A 1 84 ? 0.195 -11.155 8.324 1.00 94.75 84 LYS A N 1
ATOM 651 C CA . LYS A 1 84 ? -0.172 -12.572 8.345 1.00 94.75 84 LYS A CA 1
ATOM 652 C C . LYS A 1 84 ? 0.370 -13.239 7.089 1.00 94.75 84 LYS A C 1
ATOM 654 O O . LYS A 1 84 ? 0.055 -12.802 5.981 1.00 94.75 84 LYS A O 1
ATOM 659 N N . TYR A 1 85 ? 1.185 -14.271 7.253 1.00 92.94 85 TYR A N 1
ATOM 660 C CA . TYR A 1 85 ? 1.701 -15.047 6.127 1.00 92.94 85 TYR A CA 1
ATOM 661 C C . TYR A 1 85 ? 0.653 -16.043 5.654 1.00 92.94 85 TYR A C 1
ATOM 663 O O . TYR A 1 85 ? 0.304 -16.932 6.408 1.00 92.94 85 TYR A O 1
ATOM 671 N N . VAL A 1 86 ? 0.189 -15.916 4.411 1.00 90.12 86 VAL A N 1
ATOM 672 C CA . VAL A 1 86 ? -0.745 -16.874 3.784 1.00 90.12 86 VAL A CA 1
ATOM 673 C C . VAL A 1 86 ? 0.027 -18.033 3.135 1.00 90.12 86 VAL A C 1
ATOM 675 O O . VAL A 1 86 ? -0.495 -19.128 2.955 1.00 90.12 86 VAL A O 1
ATOM 678 N N . SER A 1 87 ? 1.295 -17.799 2.789 1.00 88.19 87 SER A N 1
ATOM 679 C CA . SER A 1 87 ? 2.261 -18.817 2.364 1.00 88.19 87 SER A CA 1
ATOM 680 C C . SER A 1 87 ? 3.672 -18.422 2.812 1.00 88.19 87 SER A C 1
ATOM 682 O O . SER A 1 87 ? 3.866 -17.342 3.368 1.00 88.19 87 SER A O 1
ATOM 684 N N . ASN A 1 88 ? 4.675 -19.255 2.521 1.00 86.12 88 ASN A N 1
ATOM 685 C CA . ASN A 1 88 ? 6.074 -18.975 2.875 1.00 86.12 88 ASN A CA 1
ATOM 686 C C . ASN A 1 88 ? 6.636 -17.694 2.235 1.00 86.12 88 ASN A C 1
ATOM 688 O O . ASN A 1 88 ? 7.591 -17.129 2.757 1.00 86.12 88 ASN A O 1
ATOM 692 N N . THR A 1 89 ? 6.071 -17.249 1.112 1.00 86.62 89 THR A N 1
ATOM 693 C CA . THR A 1 89 ? 6.562 -16.085 0.358 1.00 86.62 89 THR A CA 1
ATOM 694 C C . THR A 1 89 ? 5.559 -14.946 0.293 1.00 86.62 89 THR A C 1
ATOM 696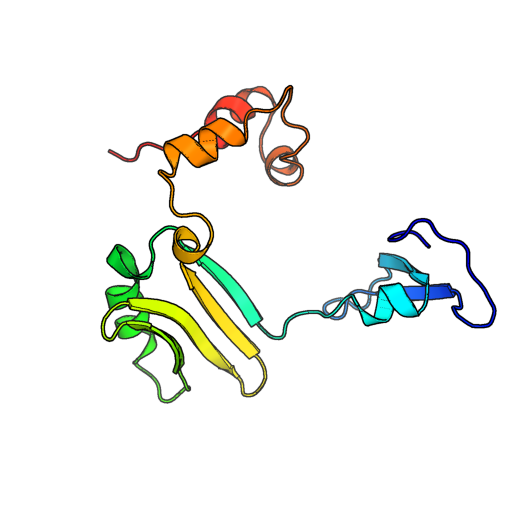 O O . THR A 1 89 ? 5.921 -13.861 -0.130 1.00 86.62 89 THR A O 1
ATOM 699 N N . PHE A 1 90 ? 4.304 -15.153 0.703 1.00 90.25 90 PHE A N 1
ATOM 700 C CA . PHE A 1 90 ? 3.252 -14.155 0.526 1.00 90.25 90 PHE A CA 1
ATOM 701 C C . PHE A 1 90 ? 2.523 -13.840 1.825 1.00 90.25 90 PHE A C 1
ATOM 703 O O . PHE A 1 90 ? 2.077 -14.742 2.540 1.00 90.25 90 PHE A O 1
ATOM 710 N N . SER A 1 91 ? 2.341 -12.548 2.096 1.00 94.00 91 SER A N 1
ATOM 711 C CA . SER A 1 91 ? 1.649 -12.075 3.297 1.00 94.00 91 SER A CA 1
ATOM 712 C C . SER A 1 91 ? 0.606 -10.994 3.017 1.00 94.00 91 SER A C 1
ATOM 714 O O . SER A 1 91 ? 0.647 -10.281 2.018 1.00 94.00 91 SER A O 1
ATOM 716 N N . VAL A 1 92 ? -0.346 -10.855 3.932 1.00 95.06 92 VAL A N 1
ATOM 717 C CA . VAL A 1 92 ? -1.233 -9.692 4.011 1.00 95.06 92 VAL A CA 1
ATOM 718 C C . VAL A 1 92 ? -0.713 -8.805 5.130 1.00 95.06 92 VAL A C 1
ATOM 720 O O . VAL A 1 92 ? -0.550 -9.272 6.257 1.00 95.06 92 VAL A O 1
ATOM 723 N N . ARG A 1 93 ? -0.421 -7.537 4.826 1.00 95.94 93 ARG A N 1
ATOM 724 C CA . ARG A 1 93 ? 0.181 -6.589 5.771 1.00 95.94 93 ARG A CA 1
ATOM 725 C C . ARG A 1 93 ? -0.790 -5.477 6.117 1.00 95.94 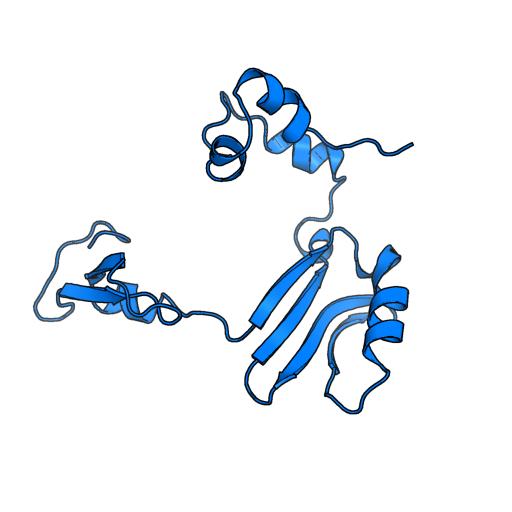93 ARG A C 1
ATOM 727 O O . ARG A 1 93 ? -1.082 -4.625 5.285 1.00 95.94 93 ARG A O 1
ATOM 734 N N . PHE A 1 94 ? -1.209 -5.439 7.369 1.00 96.25 94 PHE A N 1
ATOM 735 C CA . PHE A 1 94 ? -2.052 -4.398 7.935 1.00 96.25 94 PHE A CA 1
ATOM 736 C C . PHE A 1 94 ? -1.175 -3.247 8.422 1.00 96.25 94 PHE A C 1
ATOM 738 O O . PHE A 1 94 ? -0.221 -3.470 9.167 1.00 96.25 94 PHE A O 1
ATOM 745 N N . ILE A 1 95 ? -1.462 -2.025 7.977 1.00 96.56 95 ILE A N 1
ATOM 746 C CA . ILE A 1 95 ? -0.627 -0.842 8.220 1.00 96.56 95 ILE A CA 1
ATOM 747 C C . ILE A 1 95 ? -1.466 0.246 8.884 1.00 96.56 95 ILE A C 1
ATOM 749 O O . ILE A 1 95 ? -2.480 0.672 8.325 1.00 96.56 95 ILE A O 1
ATOM 753 N N . ASP A 1 96 ? -1.002 0.746 10.034 1.00 96.12 96 ASP A N 1
ATOM 754 C CA . ASP A 1 96 ? -1.565 1.939 10.663 1.00 96.12 96 ASP A CA 1
ATOM 755 C C . ASP A 1 96 ? -1.025 3.205 9.987 1.00 96.12 96 ASP A C 1
ATOM 757 O O . ASP A 1 96 ? 0.047 3.723 10.310 1.00 96.12 96 ASP A O 1
ATOM 761 N N . THR A 1 97 ? -1.809 3.745 9.062 1.00 95.06 97 THR A N 1
ATOM 762 C CA . THR A 1 97 ? -1.476 4.982 8.345 1.00 95.06 97 THR A CA 1
ATOM 763 C C . THR A 1 97 ? -1.420 6.218 9.248 1.00 95.06 97 THR A C 1
ATOM 765 O O . THR A 1 97 ? -0.723 7.178 8.911 1.00 95.06 97 THR A O 1
ATOM 768 N N . PHE A 1 98 ? -2.051 6.195 10.431 1.00 94.38 98 PHE A N 1
ATOM 769 C CA . PHE A 1 98 ? -1.967 7.307 11.385 1.00 94.38 98 PHE A CA 1
ATOM 770 C C . PHE A 1 98 ? -0.536 7.509 11.899 1.00 94.38 98 PHE A C 1
ATOM 772 O O . PHE A 1 98 ? -0.162 8.632 12.229 1.00 94.38 98 PHE A O 1
ATOM 779 N N . ARG A 1 99 ? 0.300 6.458 11.910 1.00 92.81 99 ARG A N 1
ATOM 780 C CA . ARG A 1 99 ? 1.721 6.575 12.292 1.00 92.81 99 ARG A CA 1
ATOM 781 C C . ARG A 1 99 ? 2.543 7.418 11.317 1.00 92.81 99 ARG A C 1
ATOM 783 O O . ARG A 1 99 ? 3.587 7.930 11.700 1.00 92.81 99 ARG A O 1
ATOM 790 N N . PHE A 1 100 ? 2.074 7.574 10.082 1.00 92.19 100 PHE A N 1
ATOM 791 C CA . PHE A 1 100 ? 2.756 8.335 9.032 1.00 92.19 100 PHE A CA 1
ATOM 792 C C . PHE A 1 100 ? 2.109 9.703 8.809 1.00 92.19 100 PHE A C 1
ATOM 794 O O . PHE A 1 100 ? 2.784 10.662 8.444 1.00 92.19 100 PHE A O 1
ATOM 801 N N . MET A 1 101 ? 0.795 9.798 9.025 1.00 91.12 101 MET A N 1
ATOM 802 C CA . MET A 1 101 ? 0.006 11.009 8.813 1.00 91.12 101 MET A CA 1
ATOM 803 C C . MET A 1 101 ? -0.919 11.247 10.006 1.00 91.12 101 MET A C 1
ATOM 805 O O . MET A 1 101 ? -2.127 11.044 9.919 1.00 91.12 101 MET A O 1
ATOM 809 N N . ALA A 1 102 ? -0.349 11.685 11.128 1.00 92.25 102 ALA A N 1
ATOM 810 C CA . ALA A 1 102 ? -1.065 11.892 12.387 1.00 92.25 102 ALA A CA 1
ATOM 811 C C . ALA A 1 102 ? -1.965 13.146 12.350 1.00 92.25 102 ALA A C 1
ATOM 813 O O . ALA A 1 102 ? -1.655 14.183 12.932 1.00 92.25 102 ALA A O 1
ATOM 814 N N . SER A 1 103 ? -3.089 13.071 11.638 1.00 92.19 103 SER A N 1
ATOM 815 C CA . SER A 1 103 ? -4.075 14.154 11.544 1.00 92.19 103 SER A CA 1
ATOM 816 C C . SER A 1 103 ? -5.498 13.646 11.797 1.00 92.19 103 SER A C 1
ATOM 818 O O . SER A 1 103 ? -5.725 12.489 12.145 1.00 92.19 103 SER A O 1
ATOM 820 N N . ARG A 1 104 ? -6.515 14.489 11.641 1.00 89.31 104 ARG A N 1
ATOM 821 C CA . ARG A 1 104 ? -7.898 14.002 11.576 1.00 89.31 104 ARG A CA 1
ATOM 822 C C . ARG A 1 104 ? -8.196 13.574 10.148 1.00 89.31 104 ARG A C 1
ATOM 824 O O . ARG A 1 104 ? -7.829 14.278 9.211 1.00 89.31 104 ARG A O 1
ATOM 831 N N . LEU A 1 105 ? -8.944 12.484 9.974 1.00 86.94 105 LEU A N 1
ATOM 832 C CA . LEU A 1 105 ? -9.354 12.034 8.639 1.00 86.94 105 LEU A CA 1
ATOM 833 C C . LEU A 1 105 ? -10.112 13.129 7.866 1.00 86.94 105 LEU A C 1
ATOM 835 O O . LEU A 1 105 ? -9.965 13.239 6.657 1.00 86.94 105 LEU A O 1
ATOM 839 N N . SER A 1 106 ? -10.875 13.984 8.560 1.00 86.38 106 SER A N 1
ATOM 840 C CA . SER A 1 106 ? -11.553 15.138 7.952 1.00 86.38 106 SER A CA 1
ATOM 841 C C . SER A 1 106 ? -10.568 16.172 7.407 1.00 86.38 106 SER A C 1
ATOM 843 O O . SER A 1 106 ? -10.772 16.681 6.311 1.00 86.38 106 SER A O 1
ATOM 845 N N . SER A 1 107 ? -9.487 16.449 8.140 1.00 89.44 107 SER A N 1
ATOM 846 C CA . SER A 1 107 ? -8.413 17.335 7.688 1.00 89.44 107 SER A CA 1
ATOM 847 C C . SER A 1 107 ? -7.701 16.743 6.472 1.00 89.44 107 SER A C 1
ATOM 849 O O . SER A 1 107 ? -7.537 17.432 5.470 1.00 89.44 107 SER A O 1
ATOM 851 N N . LEU A 1 108 ? -7.366 15.449 6.502 1.00 87.81 108 LEU A N 1
ATOM 852 C CA . LEU A 1 108 ? -6.733 14.780 5.361 1.00 87.81 108 LEU A CA 1
ATOM 853 C C . LEU A 1 108 ? -7.629 14.768 4.119 1.00 87.81 108 LEU A C 1
ATOM 855 O O . LEU A 1 108 ? -7.166 15.107 3.035 1.00 87.81 108 LEU A O 1
ATOM 859 N N . ALA A 1 109 ? -8.915 14.448 4.280 1.00 84.75 109 ALA A N 1
ATOM 860 C CA . ALA A 1 109 ? -9.886 14.500 3.191 1.00 84.75 109 ALA A CA 1
ATOM 861 C C . ALA A 1 109 ? -10.020 15.922 2.623 1.00 84.75 109 ALA A C 1
ATOM 863 O O . ALA A 1 109 ? -10.072 16.093 1.408 1.00 84.75 109 ALA A O 1
ATOM 864 N N . SER A 1 110 ? -9.988 16.952 3.479 1.00 82.62 110 SER A N 1
ATOM 865 C CA . SER A 1 110 ? -10.046 18.346 3.024 1.00 82.62 110 SER A CA 1
ATOM 866 C C . SER A 1 110 ? -8.864 18.732 2.126 1.00 82.62 110 SER A C 1
ATOM 868 O O . SER A 1 110 ? -9.048 19.468 1.161 1.00 82.62 110 SER A O 1
ATOM 870 N N . TYR A 1 111 ? -7.671 18.174 2.368 1.00 84.06 111 TYR A N 1
ATOM 871 C CA . TYR A 1 111 ? -6.481 18.422 1.544 1.00 84.06 111 TYR A CA 1
ATOM 872 C C . TYR A 1 111 ? -6.519 17.726 0.179 1.00 84.06 111 TYR A C 1
ATOM 874 O O . TYR A 1 111 ? -5.743 18.076 -0.712 1.00 84.06 111 TYR A O 1
ATOM 882 N N . LEU A 1 112 ? -7.415 16.753 -0.015 1.00 77.44 112 LEU A N 1
ATOM 883 C CA . LEU A 1 112 ? -7.599 16.111 -1.315 1.00 77.44 112 LEU A CA 1
ATOM 884 C C . LEU A 1 112 ? -8.364 17.000 -2.306 1.00 77.44 112 LEU A C 1
ATOM 886 O O . LEU A 1 112 ? -8.235 16.791 -3.516 1.00 77.44 112 LEU A O 1
ATOM 890 N N . HIS A 1 113 ? -9.101 18.013 -1.829 1.00 67.19 113 HIS A N 1
ATOM 891 C CA . HIS A 1 113 ? -9.761 19.007 -2.676 1.00 67.19 113 HIS A CA 1
ATOM 892 C C . HIS A 1 113 ? -8.716 19.911 -3.342 1.00 67.19 113 HIS A C 1
ATOM 894 O O . HIS A 1 113 ? -8.365 20.984 -2.862 1.00 67.19 113 HIS A O 1
ATOM 900 N N . THR A 1 114 ? -8.198 19.454 -4.478 1.00 58.66 114 THR A N 1
ATOM 901 C CA . THR A 1 114 ? -7.514 20.314 -5.449 1.00 58.66 114 THR A CA 1
ATOM 902 C C . THR A 1 114 ? -8.546 20.755 -6.492 1.00 58.66 114 THR A C 1
ATOM 904 O O . THR A 1 114 ? -9.639 20.195 -6.544 1.00 58.66 114 THR A O 1
ATOM 907 N N . SER A 1 115 ? -8.241 21.761 -7.308 1.00 63.31 115 SER A N 1
ATOM 908 C CA . SER A 1 115 ? -9.099 22.243 -8.397 1.00 63.31 115 SER A CA 1
ATOM 909 C C . SER A 1 115 ? -9.413 21.127 -9.418 1.00 63.31 115 SER A C 1
ATOM 911 O O . SER A 1 115 ? -8.707 20.955 -10.407 1.00 63.31 115 SER A O 1
ATOM 913 N N . GLY A 1 116 ? -10.463 20.341 -9.149 1.00 70.75 116 GLY A N 1
ATOM 914 C CA . GLY A 1 116 ? -10.938 19.218 -9.966 1.00 70.75 116 GLY A CA 1
ATOM 915 C C . GLY A 1 116 ? -10.671 17.823 -9.376 1.00 70.75 116 GLY A C 1
ATOM 916 O O . GLY A 1 116 ? -9.879 17.635 -8.454 1.00 70.75 116 GLY A O 1
ATOM 917 N N . PHE A 1 117 ? -11.322 16.805 -9.947 1.00 80.25 117 PHE A N 1
ATOM 918 C CA . PHE A 1 117 ? -11.212 15.404 -9.509 1.00 80.25 117 PHE A CA 1
ATOM 919 C C . PHE A 1 117 ? -10.059 14.627 -10.177 1.00 80.25 117 PHE A C 1
ATOM 921 O O . PHE A 1 117 ? -10.028 13.399 -10.138 1.00 80.25 117 PHE A O 1
ATOM 928 N N . GLU A 1 118 ? -9.104 15.307 -10.816 1.00 81.94 118 GLU A N 1
ATOM 929 C CA . GLU A 1 118 ? -8.066 14.672 -11.651 1.00 81.94 118 GLU A CA 1
ATOM 930 C C . GLU A 1 118 ? -7.174 13.670 -10.914 1.00 81.94 118 GLU A C 1
ATOM 932 O O . GLU A 1 118 ? -6.721 12.686 -11.500 1.00 81.94 118 GLU A O 1
ATOM 937 N N . LYS A 1 119 ? -6.967 13.866 -9.608 1.00 82.38 119 LYS A N 1
ATOM 938 C CA . LYS A 1 119 ? -6.183 12.946 -8.772 1.00 82.38 119 LYS A CA 1
ATOM 939 C C . LYS A 1 119 ? -6.922 11.639 -8.454 1.00 82.38 119 LYS A C 1
ATOM 941 O O . LYS A 1 119 ? -6.280 10.652 -8.107 1.00 82.38 119 LYS A O 1
ATOM 946 N N . PHE A 1 120 ? -8.243 11.591 -8.621 1.00 86.19 120 PHE A N 1
ATOM 947 C CA . PHE A 1 120 ? -9.087 10.431 -8.316 1.00 86.19 120 PHE A CA 1
ATOM 948 C C . PHE A 1 120 ? -9.286 9.529 -9.537 1.00 86.19 120 PHE A C 1
ATOM 950 O O . PHE A 1 120 ? -10.406 9.166 -9.894 1.00 86.19 120 PHE A O 1
ATOM 957 N N . ARG A 1 121 ? -8.185 9.174 -10.208 1.00 87.31 121 ARG A N 1
ATOM 958 C CA . ARG A 1 121 ? -8.217 8.452 -11.489 1.00 87.31 121 ARG A CA 1
ATOM 959 C C . ARG A 1 121 ? -8.955 7.116 -11.412 1.00 87.31 121 ARG A C 1
ATOM 961 O O . ARG A 1 121 ? -9.638 6.760 -12.363 1.00 87.31 121 ARG A O 1
ATOM 968 N N . GLU A 1 122 ? -8.809 6.390 -10.307 1.00 87.81 122 GLU A N 1
ATOM 969 C CA . GLU A 1 122 ? -9.465 5.093 -10.111 1.00 87.81 122 GLU A CA 1
ATOM 970 C C . GLU A 1 122 ? -10.939 5.255 -9.725 1.00 87.81 122 GLU A C 1
ATOM 972 O O . GLU A 1 122 ? -11.791 4.605 -10.320 1.00 87.81 122 GLU A O 1
ATOM 977 N N . SER A 1 123 ? -11.269 6.186 -8.822 1.00 87.94 123 SER A N 1
ATOM 978 C CA . SER A 1 123 ? -12.663 6.471 -8.451 1.00 87.94 123 SER A CA 1
ATOM 979 C C . SER A 1 123 ? -13.490 6.946 -9.651 1.00 87.94 123 SER A C 1
ATOM 981 O O . SER A 1 123 ? -14.611 6.483 -9.833 1.00 87.94 123 SER A O 1
ATOM 983 N N . LYS A 1 124 ? -12.912 7.778 -10.532 1.00 88.75 124 LYS A N 1
ATOM 984 C CA . LYS A 1 124 ? -13.543 8.231 -11.787 1.00 88.75 124 LYS A CA 1
ATOM 985 C C . LYS A 1 124 ? -13.896 7.097 -12.763 1.00 88.75 124 LYS A C 1
ATOM 987 O O . LYS A 1 124 ? -14.679 7.323 -13.675 1.00 88.75 124 LYS A O 1
ATOM 992 N N . LYS A 1 125 ? -13.301 5.903 -12.632 1.00 91.50 125 LYS A N 1
ATOM 993 C CA . LYS A 1 125 ? -13.665 4.742 -13.471 1.00 91.50 125 LYS A CA 1
ATOM 994 C C . LYS A 1 125 ? -14.968 4.084 -13.024 1.00 91.50 125 LYS A C 1
ATOM 996 O O . LYS A 1 125 ? -15.532 3.310 -13.787 1.00 91.50 125 LYS A O 1
ATOM 1001 N N . VAL A 1 126 ? -15.387 4.340 -11.786 1.00 94.00 126 VAL A N 1
ATOM 1002 C CA . VAL A 1 126 ? -16.525 3.681 -11.136 1.00 94.00 126 VAL A CA 1
ATOM 1003 C C . VAL A 1 126 ? -17.684 4.655 -10.931 1.00 94.00 126 VAL A C 1
ATOM 1005 O O . VAL A 1 126 ? -18.833 4.265 -11.095 1.00 94.00 126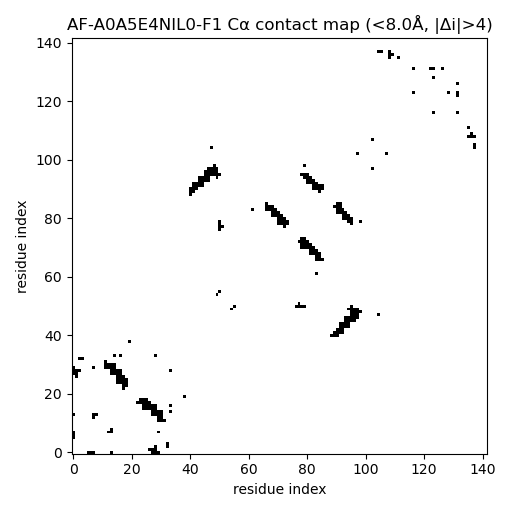 VAL A O 1
ATOM 1008 N N . PHE A 1 127 ? -17.386 5.913 -10.595 1.00 91.44 127 PHE A N 1
ATOM 1009 C CA . PHE A 1 127 ? -18.380 6.930 -10.255 1.00 91.44 127 PHE A CA 1
ATOM 1010 C C . PHE A 1 127 ? -18.489 8.016 -11.323 1.00 91.44 127 PHE A C 1
ATOM 1012 O O . PHE A 1 127 ? -17.488 8.438 -11.910 1.00 91.44 127 PHE A O 1
ATOM 1019 N N . ASN A 1 128 ? -19.712 8.506 -11.523 1.00 91.25 128 ASN A N 1
ATOM 1020 C CA . ASN A 1 128 ? -19.986 9.632 -12.406 1.00 91.25 128 ASN A CA 1
ATOM 1021 C C . ASN A 1 128 ? -19.543 10.952 -11.765 1.00 91.25 128 ASN A C 1
ATOM 1023 O O . ASN A 1 128 ? -19.398 11.056 -10.548 1.00 91.25 128 ASN A O 1
ATOM 1027 N N . ILE A 1 129 ? -19.368 11.993 -12.587 1.00 87.62 129 ILE A N 1
ATOM 1028 C CA . ILE A 1 129 ? -18.917 13.323 -12.136 1.00 87.62 129 ILE A CA 1
ATOM 1029 C C . ILE A 1 129 ? -19.841 13.907 -11.054 1.00 87.62 129 ILE A C 1
ATOM 1031 O O . ILE A 1 129 ? -19.350 14.565 -10.139 1.00 87.62 129 ILE A O 1
ATOM 1035 N N . GLU A 1 130 ? -21.144 13.639 -11.134 1.00 90.06 130 GLU A N 1
ATOM 1036 C CA . GLU A 1 130 ? -22.149 14.103 -10.167 1.00 90.06 130 GLU A CA 1
ATOM 1037 C C . GLU A 1 130 ? -21.961 13.485 -8.772 1.00 90.06 130 GLU A C 1
ATOM 1039 O O . GLU A 1 130 ? -22.169 14.162 -7.767 1.00 90.06 130 GLU A O 1
ATOM 1044 N N . ASP A 1 131 ? -21.479 12.241 -8.704 1.00 89.94 131 ASP A N 1
ATOM 1045 C CA . ASP A 1 131 ? -21.241 11.517 -7.451 1.00 89.94 131 ASP A CA 1
ATOM 1046 C C . ASP A 1 131 ? -19.869 11.832 -6.844 1.00 89.94 131 ASP A C 1
ATOM 1048 O O . ASP A 1 131 ? -19.641 11.612 -5.651 1.00 89.94 131 ASP A O 1
ATOM 1052 N N . MET A 1 132 ? -18.937 12.363 -7.643 1.00 87.81 132 MET A N 1
ATOM 1053 C CA . MET A 1 132 ? -17.563 12.632 -7.209 1.00 87.81 132 MET A CA 1
ATOM 1054 C C . MET A 1 132 ? -17.476 13.493 -5.937 1.00 87.81 132 MET A C 1
ATOM 1056 O O . MET A 1 132 ? -16.751 13.091 -5.026 1.00 87.81 132 MET A O 1
ATOM 1060 N N . PRO A 1 133 ? -18.226 14.608 -5.781 1.00 86.31 133 PRO A N 1
ATOM 1061 C CA . PRO A 1 133 ? -18.221 15.380 -4.537 1.00 86.31 133 PRO A CA 1
ATOM 1062 C C . PRO A 1 133 ? -18.596 14.555 -3.296 1.00 86.31 133 PRO A C 1
ATOM 1064 O O . PRO A 1 133 ? -18.088 14.811 -2.201 1.00 86.31 133 PRO A O 1
ATOM 1067 N N . LEU A 1 134 ? -19.481 13.567 -3.457 1.00 86.12 134 LEU A N 1
ATOM 1068 C CA . LEU A 1 134 ? -19.955 12.711 -2.377 1.00 86.12 134 LEU A CA 1
ATOM 1069 C C . LEU A 1 134 ? -18.932 11.626 -2.022 1.00 86.12 134 LEU A C 1
ATOM 1071 O O . LEU A 1 134 ? -18.670 11.416 -0.841 1.00 86.12 134 LEU A O 1
ATOM 1075 N N . VAL A 1 135 ? -18.334 10.957 -3.009 1.00 86.44 135 VAL A N 1
ATOM 1076 C CA . VAL A 1 135 ? -17.423 9.821 -2.762 1.00 86.44 135 VAL A CA 1
ATOM 1077 C C . VAL A 1 135 ? -16.004 10.239 -2.372 1.00 86.44 135 VAL A C 1
ATOM 1079 O O . VAL A 1 135 ? -15.238 9.413 -1.881 1.00 86.44 135 VAL A O 1
ATOM 1082 N N . THR A 1 136 ? -15.635 11.512 -2.557 1.00 83.50 136 THR A N 1
ATOM 1083 C CA . THR A 1 136 ? -14.311 12.027 -2.161 1.00 83.50 136 THR A CA 1
ATOM 1084 C C . THR A 1 136 ? -14.286 12.718 -0.800 1.00 83.50 136 THR A C 1
ATOM 1086 O O . THR A 1 136 ? -13.207 13.056 -0.312 1.00 83.50 136 THR A O 1
ATOM 1089 N N . ARG A 1 137 ? -15.444 12.972 -0.178 1.00 80.88 137 ARG A N 1
ATOM 1090 C CA . ARG A 1 137 ? -15.507 13.588 1.157 1.00 80.88 137 ARG A CA 1
ATOM 1091 C C . ARG A 1 137 ? -15.365 12.527 2.250 1.00 80.88 137 ARG A C 1
ATOM 1093 O O . ARG A 1 137 ? -15.605 11.343 2.026 1.00 80.88 137 ARG A O 1
ATOM 1100 N N . LYS A 1 138 ? -15.044 12.951 3.476 1.00 81.19 138 LYS A N 1
ATOM 1101 C CA . LYS A 1 138 ? -15.117 12.053 4.638 1.00 81.19 138 LYS A CA 1
ATOM 1102 C C . LYS A 1 138 ? -16.569 11.582 4.822 1.00 81.19 138 LYS A C 1
ATOM 1104 O O . LYS A 1 138 ? -17.450 12.405 5.065 1.00 81.19 138 LYS A O 1
ATOM 1109 N N . GLY A 1 139 ? -16.795 10.272 4.757 1.00 72.94 139 GLY A N 1
ATOM 1110 C CA . GLY A 1 139 ? -18.068 9.668 5.146 1.00 72.94 139 GLY A CA 1
ATOM 1111 C C . GLY A 1 139 ? -18.333 9.854 6.642 1.00 72.94 139 GLY A C 1
ATOM 1112 O O . GLY A 1 139 ? -17.426 9.713 7.466 1.00 72.94 139 GLY A O 1
ATOM 1113 N N . VAL A 1 140 ? -19.573 10.184 6.990 1.00 68.12 140 VAL A N 1
ATOM 1114 C CA . VAL A 1 140 ? -20.073 10.133 8.366 1.00 68.12 140 VAL A CA 1
ATOM 1115 C C . VAL A 1 140 ? -21.021 8.943 8.398 1.00 68.12 140 VAL A C 1
ATOM 1117 O O . VAL A 1 140 ? -22.087 9.007 7.791 1.00 68.12 140 VAL A O 1
ATOM 1120 N N . TYR A 1 141 ? -20.589 7.839 9.003 1.00 52.88 141 TYR A N 1
ATOM 1121 C CA . TYR A 1 141 ? -21.518 6.770 9.363 1.00 52.88 141 TYR A CA 1
ATOM 1122 C C . TYR A 1 141 ? -22.298 7.222 10.614 1.00 52.88 141 TYR A C 1
ATOM 1124 O O . TYR A 1 141 ? -21.666 7.835 11.482 1.00 52.88 141 TYR A O 1
ATOM 1132 N N . PRO A 1 142 ? -23.628 7.009 10.679 1.00 48.66 142 PRO A N 1
ATOM 1133 C CA . PRO A 1 142 ? -24.418 7.204 11.896 1.00 48.66 142 PRO A CA 1
ATOM 1134 C C . PRO A 1 142 ? -23.930 6.336 13.057 1.00 48.66 142 PRO A C 1
ATOM 1136 O O . PRO A 1 142 ? -23.456 5.209 12.782 1.00 48.66 142 PRO A O 1
#

Sequence (142 aa):
CNLCKGGFSAANPKVADHSHLSGKFRQTLCNTCNLKLQVPEFVPCFFYNLSNYDAHFIVNELGYDAQMISVILNSEEKCISFSKYVSNTFSVRFIDTFRFMASRLSSLASYLHTSGFEKFRESKKVFNIEDMPLVTRKGVYP

InterPro domains:
  IPR004211 Recombination endonuclease VII [PF02945] (1-36)
  IPR012337 Ribonuclease H-like superfamily [SSF53098] (36-119)
  IPR038563 Recombination endonuclease VII superfamily [G3DSA:3.40.1800.10] (1-53)
  IPR044925 His-Me finger superfamily [SSF54060] (1-59)

Mean predicted aligned error: 7.08 Å

Secondary structure (DSSP, 8-state):
-TTT-PPP-SSS-EEEEE-TTT--EEEEEEHHHHHH-PPPSEEEEEESSGGGTTHHHHHHHHTTSSS-EEEEESSSS-EEEEEEESSSS-EEEEEEGGGTS-S-HHHHHHHH--SSSTT-TTGGGTS-TTTHHHHTSPP---

pLDDT: mean 89.13, std 8.12, range [48.66, 97.38]